Protein AF-A0A7S2X9K6-F1 (afdb_monomer_lite)

Foldseek 3Di:
DVVCVLQVHQPFPDDDDPPDDPVSVVPGSDDPVLDDVVKDKDWDWDDAVVHPWIKIWIDTNNHTGARPQADPQDSIHTPVSVVVSNVVSCVVDDPCVVPPDPPPDPPPPPPPDDDDDDDDDDDDDDPDPPPPVPDDPDDDDDPDPPPVVNVVRRPDD

Radius of gyration: 21.88 Å; chains: 1; bounding box: 38×61×51 Å

Secondary structure (DSSP, 8-state):
-HHHHHTTTT--SS---TT--HHHHTT-SS-GGGS-TT--EEEEEEE-TT--SEEEEEEETTEEEPPTTS-TT-SEEEHHHHHHHHHHHHHH--HHHHS--------------S---------------SSSSSS----S--TTSHHHHHHHHTS--

Organism: NCBI:txid641309

InterPro domains:
  IPR029033 Histidine phosphatase superfamily [G3DSA:3.40.50.1240] (1-98)
  IPR029033 Histidine phosphatase superfamily [SSF53254] (1-103)

pLDDT: mean 71.3, std 23.05, range [30.88, 96.38]

Sequence (157 aa):
MPFLSFLGMYKDPEPLRASDSLQRIRKRLWDSSMLPFASNLQITIAKCPGHDMHVVEAMHNEIVVPIPGCGSSTSLCSVRQWHDLLSSELSQHSFDDICTEHSNNDDRTFNATADGILERDDDAQHEQIVDEVIGNIVVGGFTLGLAFAMWSLCAAP

Structure (mmCIF, N/CA/C/O backbone):
data_AF-A0A7S2X9K6-F1
#
_entry.id   AF-A0A7S2X9K6-F1
#
loop_
_atom_site.group_PDB
_atom_site.id
_atom_site.type_symbol
_atom_site.label_atom_id
_atom_site.label_alt_id
_atom_site.label_comp_id
_atom_site.label_asym_id
_atom_site.label_entity_id
_atom_site.label_seq_id
_atom_site.pdbx_PDB_ins_code
_atom_site.Cartn_x
_atom_site.Cartn_y
_atom_site.Cartn_z
_atom_site.occupancy
_atom_site.B_iso_or_equiv
_atom_site.auth_seq_id
_atom_site.auth_comp_id
_atom_site.auth_asym_id
_atom_site.auth_atom_id
_atom_site.pdbx_PDB_model_num
ATOM 1 N N . MET A 1 1 ? 7.221 -9.178 2.347 1.00 75.94 1 MET A N 1
ATOM 2 C CA . MET A 1 1 ? 6.709 -8.576 1.091 1.00 75.94 1 MET A CA 1
ATOM 3 C C . MET A 1 1 ? 5.352 -9.099 0.593 1.00 75.94 1 MET A C 1
ATOM 5 O O . MET A 1 1 ? 4.738 -8.363 -0.174 1.00 75.94 1 MET A O 1
ATOM 9 N N . PRO A 1 2 ? 4.849 -10.296 0.971 1.00 83.94 2 PRO A N 1
ATOM 10 C CA . PRO A 1 2 ? 3.554 -10.773 0.465 1.00 83.94 2 PRO A CA 1
ATOM 11 C C . PRO A 1 2 ? 2.390 -9.821 0.752 1.00 83.94 2 PRO A C 1
ATOM 13 O O . PRO A 1 2 ? 1.604 -9.534 -0.137 1.00 83.94 2 PRO A O 1
ATOM 16 N N . PHE A 1 3 ? 2.342 -9.250 1.957 1.00 85.69 3 PHE A N 1
ATOM 17 C CA . PHE A 1 3 ? 1.205 -8.436 2.384 1.00 85.69 3 PHE A CA 1
ATOM 18 C C . PHE A 1 3 ? 1.079 -7.095 1.634 1.00 85.69 3 PHE A C 1
ATOM 20 O O . PHE A 1 3 ? -0.000 -6.767 1.161 1.00 85.69 3 PHE A O 1
ATOM 27 N N . LEU A 1 4 ? 2.180 -6.363 1.412 1.00 90.12 4 LEU A N 1
ATOM 28 C CA . LEU A 1 4 ? 2.163 -5.147 0.574 1.00 90.12 4 LEU A CA 1
ATOM 29 C C . LEU A 1 4 ? 1.731 -5.446 -0.868 1.00 90.12 4 LEU A C 1
ATOM 31 O O . LEU A 1 4 ? 0.991 -4.668 -1.462 1.00 90.12 4 LEU A O 1
ATOM 35 N N . SER A 1 5 ? 2.185 -6.582 -1.408 1.00 89.44 5 SER A N 1
ATOM 36 C CA . SER A 1 5 ? 1.834 -7.019 -2.765 1.00 89.44 5 SER A CA 1
ATOM 37 C C . SER A 1 5 ? 0.351 -7.373 -2.863 1.00 89.44 5 SER A C 1
ATOM 39 O O . SER A 1 5 ? -0.312 -6.968 -3.811 1.00 89.44 5 SER A O 1
ATOM 41 N N . PHE A 1 6 ? -0.163 -8.093 -1.862 1.00 87.88 6 PHE A N 1
ATOM 42 C CA . PHE A 1 6 ? -1.567 -8.474 -1.743 1.00 87.88 6 PHE A CA 1
ATOM 43 C C . PHE A 1 6 ? -2.485 -7.248 -1.655 1.00 87.88 6 PHE A C 1
ATOM 45 O O . PHE A 1 6 ? -3.481 -7.175 -2.359 1.00 87.88 6 PHE A O 1
ATOM 52 N N . LEU A 1 7 ? -2.097 -6.231 -0.880 1.00 87.56 7 LEU A N 1
ATOM 53 C CA . LEU A 1 7 ? -2.826 -4.960 -0.797 1.00 87.56 7 LEU A CA 1
ATOM 54 C C . LEU A 1 7 ? -2.679 -4.075 -2.050 1.00 87.56 7 LEU A C 1
ATOM 56 O O . LEU A 1 7 ? -3.205 -2.964 -2.087 1.00 87.56 7 LEU A O 1
ATOM 60 N N . GLY A 1 8 ? -1.914 -4.513 -3.055 1.00 89.06 8 GLY A N 1
ATOM 61 C CA . GLY A 1 8 ? -1.644 -3.742 -4.268 1.00 89.06 8 GLY A CA 1
ATOM 62 C C . GLY A 1 8 ? -0.826 -2.466 -4.034 1.00 89.06 8 GLY A C 1
ATOM 63 O O . GLY A 1 8 ? -0.770 -1.603 -4.915 1.00 89.06 8 GLY A O 1
ATOM 64 N N . MET A 1 9 ? -0.197 -2.316 -2.865 1.00 89.88 9 MET A N 1
ATOM 65 C CA . MET A 1 9 ? 0.618 -1.147 -2.541 1.00 89.88 9 MET A CA 1
ATOM 66 C C . MET A 1 9 ? 1.870 -1.116 -3.420 1.00 89.88 9 MET A C 1
ATOM 68 O O . MET A 1 9 ? 2.473 -2.151 -3.702 1.00 89.88 9 MET A O 1
ATOM 72 N N . TYR A 1 10 ? 2.273 0.085 -3.847 1.00 91.75 10 TYR A N 1
ATOM 73 C CA . TYR A 1 10 ? 3.445 0.302 -4.710 1.00 91.75 10 TYR A CA 1
ATOM 74 C C . TYR A 1 10 ? 3.399 -0.455 -6.048 1.00 91.75 10 TYR A C 1
ATOM 76 O O . TYR A 1 10 ? 4.437 -0.693 -6.663 1.00 91.75 10 TYR A O 1
ATOM 84 N N . LYS A 1 11 ? 2.207 -0.839 -6.526 1.00 91.44 11 LYS A N 1
ATOM 85 C CA . LYS A 1 11 ? 2.057 -1.531 -7.808 1.00 91.44 11 LYS A CA 1
ATOM 86 C C . LYS A 1 11 ? 2.549 -0.647 -8.952 1.00 91.44 11 LYS A C 1
ATOM 88 O O . LYS A 1 11 ? 1.990 0.416 -9.220 1.00 91.44 11 LYS A O 1
ATOM 93 N N . ASP A 1 12 ? 3.582 -1.114 -9.646 1.00 92.81 12 ASP A N 1
ATOM 94 C CA . ASP A 1 12 ? 4.052 -0.463 -10.864 1.00 92.81 12 ASP A CA 1
ATOM 95 C C . ASP A 1 12 ? 2.956 -0.501 -11.947 1.00 92.81 12 ASP A C 1
ATOM 97 O O . ASP A 1 12 ? 2.244 -1.504 -12.070 1.00 92.81 12 ASP A O 1
ATOM 101 N N . PRO A 1 13 ? 2.838 0.544 -12.787 1.00 90.69 13 PRO A N 1
ATOM 102 C CA . PRO A 1 13 ? 1.864 0.563 -13.881 1.00 90.69 13 PRO A CA 1
ATOM 103 C C . PRO A 1 13 ? 2.135 -0.525 -14.928 1.00 90.69 13 PRO A C 1
ATOM 105 O O . PRO A 1 13 ? 1.231 -0.961 -15.635 1.00 90.69 13 PRO A O 1
ATOM 108 N N . GLU A 1 14 ? 3.383 -0.976 -15.027 1.00 91.62 14 GLU A N 1
ATOM 109 C CA . GLU A 1 14 ? 3.820 -1.986 -15.977 1.00 91.62 14 GLU A CA 1
ATOM 110 C C . GLU A 1 14 ? 4.797 -2.959 -15.295 1.00 91.62 14 GLU A C 1
ATOM 112 O O . GLU A 1 14 ? 5.671 -2.507 -14.550 1.00 91.62 14 GLU A O 1
ATOM 117 N N . PRO A 1 15 ? 4.746 -4.271 -15.594 1.00 92.31 15 PRO A N 1
ATOM 118 C CA . PRO A 1 15 ? 5.671 -5.246 -15.019 1.00 92.31 15 PRO A CA 1
ATOM 119 C C . PRO A 1 15 ? 7.140 -4.937 -15.333 1.00 92.31 15 PRO A C 1
ATOM 121 O O . PRO A 1 15 ? 7.475 -4.548 -16.461 1.00 92.31 15 PRO A O 1
ATOM 124 N N . LEU A 1 16 ? 8.027 -5.161 -14.360 1.00 91.38 16 LEU A N 1
ATOM 125 C CA . LEU A 1 16 ? 9.473 -5.102 -14.575 1.00 91.38 16 LEU A CA 1
ATOM 126 C C . LEU A 1 16 ? 9.902 -6.211 -15.542 1.00 91.38 16 LEU A C 1
ATOM 128 O O . LEU A 1 16 ? 9.570 -7.381 -15.350 1.00 91.38 16 LEU A O 1
ATOM 132 N N . ARG A 1 17 ? 10.683 -5.851 -16.558 1.00 94.25 17 ARG A N 1
ATOM 133 C CA . ARG A 1 17 ? 11.285 -6.779 -17.517 1.00 94.25 17 ARG A CA 1
ATOM 134 C C . ARG A 1 17 ? 12.804 -6.694 -17.441 1.00 94.25 17 ARG A C 1
ATOM 136 O O . ARG A 1 17 ? 13.375 -5.631 -17.224 1.00 94.25 17 ARG A O 1
ATOM 143 N N . ALA A 1 18 ? 13.474 -7.812 -17.714 1.00 94.12 18 ALA A N 1
ATOM 144 C CA . ALA A 1 18 ? 14.938 -7.859 -17.776 1.00 94.12 18 ALA A CA 1
ATOM 145 C C . ALA A 1 18 ? 15.529 -6.936 -18.863 1.00 94.12 18 ALA A C 1
ATOM 147 O O . ALA A 1 18 ? 16.683 -6.533 -18.771 1.00 94.12 18 ALA A O 1
ATOM 148 N N . SER A 1 19 ? 14.738 -6.594 -19.884 1.00 96.38 19 SER A N 1
ATOM 149 C CA . SER A 1 19 ? 15.123 -5.721 -20.998 1.00 96.38 19 SER A CA 1
ATOM 150 C C . SER A 1 19 ? 14.904 -4.226 -20.734 1.00 96.38 19 SER A C 1
ATOM 152 O O . SER A 1 19 ? 15.030 -3.426 -21.660 1.00 96.38 19 SER A O 1
ATOM 154 N N . ASP A 1 20 ? 14.497 -3.835 -19.526 1.00 94.94 20 ASP A N 1
ATOM 155 C CA . ASP A 1 20 ? 14.127 -2.451 -19.242 1.00 94.94 20 ASP A CA 1
ATOM 156 C C . ASP A 1 20 ? 15.312 -1.497 -19.210 1.00 94.94 20 ASP A C 1
ATOM 158 O O . ASP A 1 20 ? 16.397 -1.811 -18.724 1.00 94.94 20 ASP A O 1
ATOM 162 N N . SER A 1 21 ? 15.078 -0.275 -19.690 1.00 95.31 21 SER A N 1
ATOM 163 C CA . SER A 1 21 ? 16.069 0.790 -19.596 1.00 95.31 21 SER A CA 1
ATOM 164 C C . SER A 1 21 ? 16.269 1.231 -18.144 1.00 95.31 21 SER A C 1
ATOM 166 O O . SER A 1 21 ? 15.340 1.230 -17.331 1.00 95.31 21 SER A O 1
ATOM 168 N N . LEU A 1 22 ? 17.475 1.706 -17.821 1.00 93.50 22 LEU A N 1
ATOM 169 C CA . LEU A 1 22 ? 17.782 2.245 -16.491 1.00 93.50 22 LEU A CA 1
ATOM 170 C C . LEU A 1 22 ? 16.852 3.403 -16.103 1.00 93.50 22 LEU A C 1
ATOM 172 O O . LEU A 1 22 ? 16.506 3.561 -14.935 1.00 93.50 22 LEU A O 1
ATOM 176 N N . GLN A 1 23 ? 16.423 4.208 -17.077 1.00 92.75 23 GLN A N 1
ATOM 177 C CA . GLN A 1 23 ? 15.477 5.299 -16.857 1.00 92.75 23 GLN A CA 1
ATOM 178 C C . GLN A 1 23 ? 14.099 4.783 -16.432 1.00 92.75 23 GLN A C 1
ATOM 180 O O . GLN A 1 23 ? 13.464 5.419 -15.596 1.00 92.75 23 GLN A O 1
ATOM 185 N N . ARG A 1 24 ? 13.642 3.649 -16.985 1.00 91.38 24 ARG A N 1
ATOM 186 C CA . ARG A 1 24 ? 12.389 2.999 -16.575 1.00 91.38 24 ARG A CA 1
ATOM 187 C C . ARG A 1 24 ? 12.526 2.417 -15.171 1.00 91.38 24 ARG A C 1
ATOM 189 O O . ARG A 1 24 ? 11.694 2.700 -14.319 1.00 91.38 24 ARG A O 1
ATOM 196 N N . ILE A 1 25 ? 13.616 1.695 -14.910 1.00 91.62 25 ILE A N 1
ATOM 197 C CA . ILE A 1 25 ? 13.882 1.057 -13.611 1.00 91.62 25 ILE A CA 1
ATOM 198 C C . ILE A 1 25 ? 13.883 2.082 -12.467 1.00 91.62 25 ILE A C 1
ATOM 200 O O . ILE A 1 25 ? 13.323 1.816 -11.411 1.00 91.62 25 ILE A O 1
ATOM 204 N N . ARG A 1 26 ? 14.448 3.277 -12.682 1.00 90.75 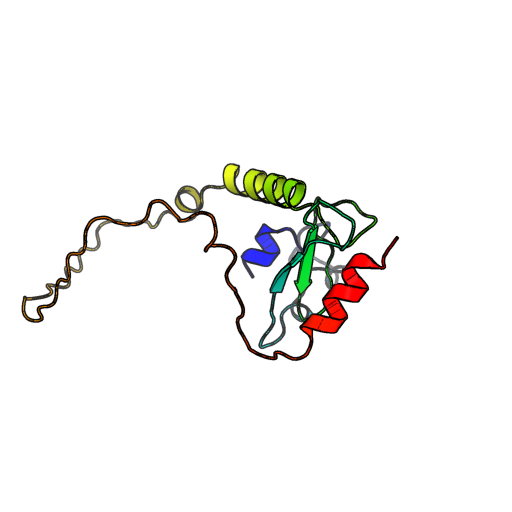26 ARG A N 1
ATOM 205 C CA . ARG A 1 26 ? 14.498 4.350 -11.670 1.00 90.75 26 ARG A CA 1
ATOM 206 C C . ARG A 1 26 ? 13.159 5.025 -11.366 1.00 90.75 26 ARG A C 1
ATOM 208 O O . ARG A 1 26 ? 13.089 5.782 -10.409 1.00 90.75 26 ARG A O 1
ATOM 215 N N . LYS A 1 27 ? 12.131 4.826 -12.193 1.00 90.81 27 LYS A N 1
ATOM 216 C CA . LYS A 1 27 ? 10.799 5.432 -12.012 1.00 90.81 27 LYS A CA 1
ATOM 217 C C . LYS A 1 27 ? 9.796 4.480 -11.360 1.00 90.81 27 LYS A C 1
ATOM 219 O O . LYS A 1 27 ? 8.606 4.783 -11.334 1.00 90.81 27 LYS A O 1
ATOM 224 N N . ARG A 1 28 ? 10.258 3.318 -10.906 1.00 92.69 28 ARG A N 1
ATOM 225 C CA . ARG A 1 28 ? 9.411 2.310 -10.278 1.00 92.69 28 ARG A CA 1
ATOM 226 C C . ARG A 1 28 ? 8.982 2.757 -8.892 1.00 92.69 28 ARG A C 1
ATOM 228 O O . ARG A 1 28 ? 9.725 3.444 -8.201 1.00 92.69 28 ARG A O 1
ATOM 235 N N . LEU A 1 29 ? 7.781 2.343 -8.519 1.00 92.25 29 LEU A N 1
ATOM 236 C CA . LEU A 1 29 ? 7.253 2.491 -7.170 1.00 92.25 29 LEU A CA 1
ATOM 237 C C . LEU A 1 29 ? 7.707 1.318 -6.301 1.00 92.25 29 LEU A C 1
ATOM 239 O O . LEU A 1 29 ? 8.017 1.507 -5.130 1.00 92.25 29 LEU A O 1
ATOM 243 N N . TRP A 1 30 ? 7.776 0.119 -6.888 1.00 92.00 30 TRP A N 1
ATOM 244 C CA . TRP A 1 30 ? 8.266 -1.076 -6.210 1.00 92.00 30 TRP A CA 1
ATOM 245 C C . TRP A 1 30 ? 9.787 -1.200 -6.352 1.00 92.00 30 TRP A C 1
ATOM 247 O O . TRP A 1 30 ? 10.294 -1.694 -7.369 1.00 92.00 30 TRP A O 1
ATOM 257 N N . ASP A 1 31 ? 10.529 -0.795 -5.322 1.00 90.19 31 ASP A N 1
ATOM 258 C CA . ASP A 1 31 ? 11.987 -0.928 -5.265 1.00 90.19 31 ASP A CA 1
ATOM 259 C C . ASP A 1 31 ? 12.494 -1.427 -3.899 1.00 90.19 31 ASP A C 1
ATOM 261 O O . ASP A 1 31 ? 11.732 -1.650 -2.963 1.00 90.19 31 ASP A O 1
ATOM 265 N N . SER A 1 32 ? 13.803 -1.665 -3.783 1.00 87.94 32 SER A N 1
ATOM 266 C CA . SER A 1 32 ? 14.400 -2.161 -2.537 1.00 87.94 32 SER A CA 1
ATOM 267 C C . SER A 1 32 ? 14.465 -1.117 -1.420 1.00 87.94 32 SER A C 1
ATOM 269 O O . SER A 1 32 ? 14.646 -1.486 -0.265 1.00 87.94 32 SER A O 1
ATOM 271 N N . SER A 1 33 ? 14.366 0.175 -1.741 1.00 89.06 33 SER A N 1
ATOM 272 C CA . SER A 1 33 ? 14.456 1.254 -0.754 1.00 89.06 33 SER A CA 1
ATOM 273 C C . SER A 1 33 ? 13.215 1.333 0.128 1.00 89.06 33 SER A C 1
ATOM 275 O O . SER A 1 33 ? 13.315 1.744 1.280 1.00 89.06 33 SER A O 1
ATOM 277 N N . MET A 1 34 ? 12.066 0.874 -0.375 1.00 89.62 34 MET A N 1
ATOM 278 C CA . MET A 1 34 ? 10.818 0.885 0.382 1.00 89.62 34 MET A CA 1
ATOM 279 C C . MET A 1 34 ? 1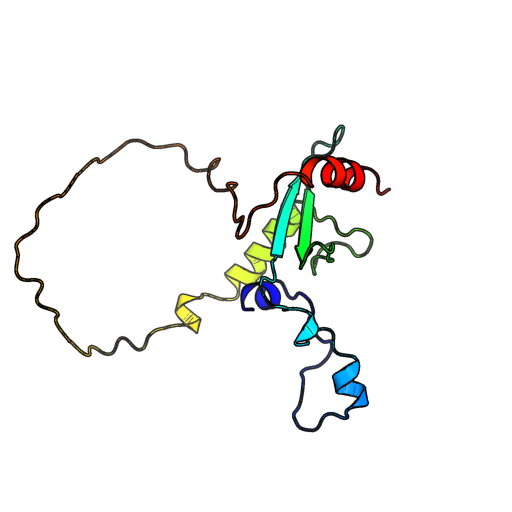0.812 -0.131 1.537 1.00 89.62 34 MET A C 1
ATOM 281 O O . MET A 1 34 ? 9.993 -0.017 2.439 1.00 89.62 34 MET A O 1
ATOM 285 N N . LEU A 1 35 ? 11.715 -1.118 1.539 1.00 91.31 35 LEU A N 1
ATOM 286 C CA . LEU A 1 35 ? 11.775 -2.175 2.555 1.00 91.31 35 LEU A CA 1
ATOM 287 C C . LEU A 1 35 ? 13.149 -2.211 3.236 1.00 91.31 35 LEU A C 1
ATOM 289 O O . LEU A 1 35 ? 13.910 -3.166 3.053 1.00 91.31 35 LEU A O 1
ATOM 293 N N . PRO A 1 36 ? 13.486 -1.166 4.015 1.00 92.12 36 PRO A N 1
ATOM 294 C CA . PRO A 1 36 ? 14.704 -1.146 4.810 1.00 92.12 36 PRO A CA 1
ATOM 295 C C . PRO A 1 36 ? 14.674 -2.214 5.915 1.00 92.12 36 PRO A C 1
ATOM 297 O O . PRO A 1 36 ? 13.657 -2.860 6.189 1.00 92.12 36 PRO A O 1
ATOM 300 N N . PHE A 1 37 ? 15.807 -2.394 6.594 1.00 92.81 37 PHE A N 1
ATOM 301 C CA . PHE A 1 37 ? 15.838 -3.204 7.810 1.00 92.81 37 PHE A CA 1
ATOM 302 C C . PHE A 1 37 ? 14.850 -2.662 8.843 1.00 92.81 37 PHE A C 1
ATOM 304 O O . PHE A 1 37 ? 14.750 -1.452 9.024 1.00 92.81 37 PHE A O 1
ATOM 311 N N . ALA A 1 38 ? 14.147 -3.578 9.515 1.00 92.19 38 ALA A N 1
ATOM 312 C CA . ALA A 1 38 ? 13.066 -3.256 10.448 1.00 92.19 38 ALA A CA 1
ATOM 313 C C . ALA A 1 38 ? 11.912 -2.449 9.820 1.00 92.19 38 ALA A C 1
ATOM 315 O O . ALA A 1 38 ? 11.207 -1.726 10.520 1.00 92.19 38 ALA A O 1
ATOM 316 N N . SER A 1 39 ? 11.700 -2.600 8.508 1.00 92.19 39 SER A N 1
ATOM 317 C CA . SER A 1 39 ? 10.516 -2.056 7.858 1.00 92.19 39 SER A CA 1
ATOM 318 C C . SER A 1 39 ? 9.236 -2.598 8.491 1.00 92.19 39 SER A C 1
ATOM 320 O O . SER A 1 39 ? 9.141 -3.786 8.815 1.00 92.19 39 SER A O 1
ATOM 322 N N . ASN A 1 40 ? 8.254 -1.718 8.647 1.00 93.25 40 ASN A N 1
ATOM 323 C CA . ASN A 1 40 ? 6.972 -2.028 9.254 1.00 93.25 40 ASN A CA 1
ATOM 324 C C . ASN A 1 40 ? 5.817 -1.507 8.399 1.00 93.25 40 ASN A C 1
ATOM 326 O O . ASN A 1 40 ? 5.938 -0.521 7.672 1.00 93.25 40 ASN A O 1
ATOM 330 N N . LEU A 1 41 ? 4.685 -2.194 8.507 1.00 92.94 41 LEU A N 1
ATOM 331 C CA . LEU A 1 41 ? 3.401 -1.728 8.015 1.00 92.94 41 LEU A CA 1
ATOM 332 C C . LEU A 1 41 ? 2.440 -1.713 9.200 1.00 92.94 41 LEU A C 1
ATOM 334 O O . LEU A 1 41 ? 2.230 -2.741 9.842 1.00 92.94 41 LEU A O 1
ATOM 338 N N . GLN A 1 42 ? 1.845 -0.558 9.448 1.00 94.19 42 GLN A N 1
ATOM 339 C CA . GLN A 1 42 ? 0.832 -0.341 10.462 1.00 94.19 42 GLN A CA 1
ATOM 340 C C . GLN A 1 42 ? -0.507 -0.061 9.781 1.00 94.19 42 GLN A C 1
ATOM 342 O O . GLN A 1 42 ? -0.590 0.764 8.873 1.00 94.19 42 GLN A O 1
ATOM 347 N N . ILE A 1 43 ? -1.559 -0.733 10.245 1.00 92.81 43 ILE A N 1
ATOM 348 C CA . ILE A 1 43 ? -2.945 -0.455 9.864 1.00 92.81 43 ILE A CA 1
ATOM 349 C C . ILE A 1 43 ? -3.675 0.005 11.123 1.00 92.81 43 ILE A C 1
ATOM 351 O O . ILE A 1 43 ? -3.748 -0.735 12.104 1.00 92.81 43 ILE A O 1
ATOM 355 N N . THR A 1 44 ? -4.200 1.224 11.101 1.00 92.38 44 THR A N 1
ATOM 356 C CA . THR A 1 44 ? -4.878 1.842 12.243 1.00 92.38 44 THR A CA 1
ATOM 357 C C . THR A 1 44 ? -6.359 1.974 11.937 1.00 92.38 44 THR A C 1
ATOM 359 O O . THR A 1 44 ? -6.726 2.562 10.923 1.00 92.38 44 THR A O 1
ATOM 362 N N . ILE A 1 45 ? -7.211 1.467 12.828 1.00 92.75 45 ILE A N 1
ATOM 363 C CA . ILE A 1 45 ? -8.652 1.726 12.805 1.00 92.75 45 ILE A CA 1
ATOM 364 C C . ILE A 1 45 ? -8.941 2.809 13.841 1.00 92.75 45 ILE A C 1
ATOM 366 O O . ILE A 1 45 ? -8.607 2.652 15.014 1.00 92.75 45 ILE A O 1
ATOM 370 N N . ALA A 1 46 ? -9.556 3.906 13.417 1.00 88.38 46 ALA A N 1
ATOM 371 C CA . ALA A 1 46 ? -9.864 5.041 14.277 1.00 88.38 46 ALA A CA 1
ATOM 372 C C . ALA A 1 46 ? -11.324 5.477 14.123 1.00 88.38 46 ALA A C 1
ATOM 374 O O . ALA A 1 46 ? -11.946 5.282 13.080 1.00 88.38 46 ALA A O 1
ATOM 375 N N . LYS A 1 47 ? -11.869 6.108 15.165 1.00 88.06 47 LYS A N 1
ATOM 376 C CA . LYS A 1 47 ? -13.159 6.805 15.129 1.00 88.06 47 LYS A CA 1
ATOM 377 C C . LYS A 1 47 ? -12.913 8.284 15.406 1.00 88.06 47 LYS A C 1
ATOM 379 O O . LYS A 1 47 ? -12.335 8.621 16.439 1.00 88.06 47 LYS A O 1
ATOM 384 N N . CYS A 1 48 ? -13.353 9.160 14.507 1.00 77.88 48 CYS A N 1
ATOM 385 C CA . CYS A 1 48 ? -13.202 10.598 14.710 1.00 77.88 48 CYS A CA 1
ATOM 386 C C . CYS A 1 48 ? -14.271 11.149 15.669 1.00 77.88 48 CYS A C 1
ATOM 388 O O . CYS A 1 48 ? -15.439 10.764 15.569 1.00 77.88 48 CYS A O 1
ATOM 390 N N . PRO A 1 49 ? -13.919 12.069 16.587 1.00 77.31 49 PRO A N 1
ATOM 391 C CA . PRO A 1 49 ? -14.903 12.745 17.428 1.00 77.31 49 PRO A CA 1
ATOM 392 C C . PRO A 1 49 ? -15.960 13.452 16.568 1.00 77.31 49 PRO A C 1
ATOM 394 O O . PRO A 1 49 ? -15.619 14.234 15.687 1.00 77.31 49 PRO A O 1
ATOM 397 N N . GLY A 1 50 ? -17.244 13.172 16.809 1.00 71.31 50 GLY A N 1
ATOM 398 C CA . GLY A 1 50 ? -18.350 13.738 16.022 1.00 71.31 50 GLY A CA 1
ATOM 399 C C . GLY A 1 50 ? -18.666 13.005 14.711 1.00 71.31 50 GLY A C 1
ATOM 400 O O . GLY A 1 50 ? -19.609 13.392 14.028 1.00 71.31 50 GLY A O 1
ATOM 401 N N . HIS A 1 51 ? -17.941 11.932 14.384 1.00 71.31 51 HIS A N 1
ATOM 402 C CA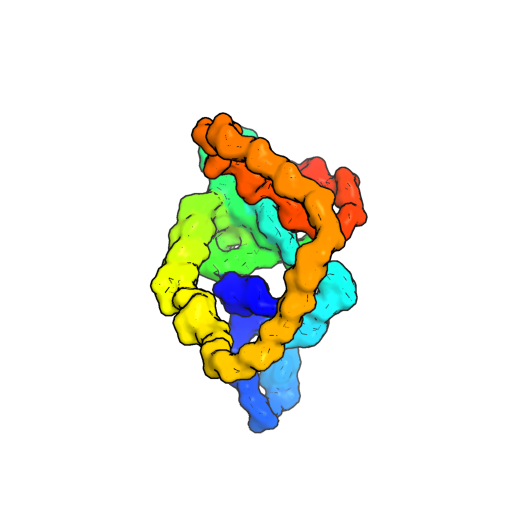 . HIS A 1 51 ? -18.265 11.023 13.286 1.00 71.31 51 HIS A CA 1
ATOM 403 C C . HIS A 1 51 ? -18.588 9.628 13.824 1.00 71.31 51 HIS A C 1
ATOM 405 O O . HIS A 1 51 ? -17.818 9.039 14.579 1.00 71.31 51 HIS A O 1
ATOM 411 N N . ASP A 1 52 ? -19.710 9.056 13.388 1.00 72.44 52 ASP A N 1
ATOM 412 C CA . ASP A 1 52 ? -20.096 7.692 13.775 1.00 72.44 52 ASP A CA 1
ATOM 413 C C . ASP A 1 52 ? -19.412 6.592 12.960 1.00 72.44 52 ASP A C 1
ATOM 415 O O . ASP A 1 52 ? -19.543 5.409 13.271 1.00 72.44 52 ASP A O 1
ATOM 419 N N . MET A 1 53 ? -18.640 6.971 11.944 1.00 81.19 53 MET A N 1
ATOM 420 C CA . MET A 1 53 ? -17.956 6.035 11.063 1.00 81.19 53 MET A CA 1
ATOM 421 C C . MET A 1 53 ? -16.519 5.795 11.521 1.00 81.19 53 MET A C 1
ATOM 423 O O . MET A 1 53 ? -15.783 6.735 11.821 1.00 81.19 53 MET A O 1
ATOM 427 N N . HIS A 1 54 ? -16.125 4.524 11.526 1.00 89.00 54 HIS A N 1
ATOM 428 C CA . HIS A 1 54 ? -14.733 4.133 11.688 1.00 89.00 54 HIS A CA 1
ATOM 429 C C . HIS A 1 54 ? -13.997 4.272 10.353 1.00 89.00 54 HIS A C 1
ATOM 431 O O . HIS A 1 54 ? -14.529 3.926 9.289 1.00 89.00 54 HIS A O 1
ATOM 437 N N . VAL A 1 55 ? -12.760 4.744 10.430 1.00 90.62 55 VAL A N 1
ATOM 438 C CA . VAL A 1 55 ? -11.838 4.895 9.306 1.00 90.62 55 VAL A CA 1
ATOM 439 C C . VAL A 1 55 ? -10.598 4.037 9.518 1.00 90.62 55 VAL A C 1
ATOM 441 O O . VAL A 1 55 ? -10.256 3.689 10.645 1.00 90.62 55 VAL A O 1
ATOM 444 N N . VAL A 1 56 ? -9.943 3.697 8.419 1.00 92.56 56 VAL A N 1
ATOM 445 C CA . VAL A 1 56 ? -8.720 2.910 8.331 1.00 92.56 56 VAL A CA 1
ATOM 446 C C . VAL A 1 56 ? -7.645 3.784 7.704 1.00 92.56 56 VAL A C 1
ATOM 448 O O . VAL A 1 56 ? -7.879 4.386 6.656 1.00 92.56 56 VAL A O 1
ATOM 451 N N . GLU A 1 57 ? -6.473 3.826 8.321 1.00 92.00 57 GLU A N 1
ATOM 452 C CA . GLU A 1 57 ? -5.263 4.433 7.769 1.00 92.00 57 GLU A CA 1
ATOM 453 C C . GLU A 1 57 ? -4.158 3.380 7.686 1.00 92.00 57 GLU A C 1
ATOM 455 O O . GLU A 1 57 ? -4.011 2.549 8.585 1.00 92.00 57 GLU A O 1
ATOM 460 N N . ALA A 1 58 ? -3.372 3.429 6.612 1.00 92.38 58 ALA A N 1
ATOM 461 C CA . ALA A 1 58 ? -2.176 2.617 6.458 1.00 92.38 58 ALA A CA 1
ATOM 462 C C . ALA A 1 58 ? -0.923 3.492 6.553 1.00 92.38 58 ALA A C 1
ATOM 464 O O . ALA A 1 58 ? -0.825 4.533 5.902 1.00 92.38 58 ALA A O 1
ATOM 465 N N . MET A 1 59 ? 0.062 3.034 7.321 1.00 93.94 59 MET A N 1
ATOM 466 C CA . MET A 1 59 ? 1.381 3.650 7.419 1.00 93.94 59 MET A CA 1
ATOM 467 C C . MET A 1 59 ? 2.451 2.608 7.107 1.00 93.94 59 MET A C 1
ATOM 469 O O . MET A 1 59 ? 2.469 1.539 7.708 1.00 93.94 59 MET A O 1
ATOM 473 N N . HIS A 1 60 ? 3.349 2.909 6.175 1.00 94.00 60 HIS A N 1
ATOM 474 C CA . HIS A 1 60 ? 4.491 2.064 5.843 1.00 94.00 60 HIS A CA 1
ATOM 475 C C . HIS A 1 60 ? 5.772 2.811 6.192 1.00 94.00 60 HIS A C 1
ATOM 477 O O . HIS A 1 60 ? 6.025 3.873 5.627 1.00 94.00 60 HIS A O 1
ATOM 483 N N . ASN A 1 61 ? 6.562 2.265 7.119 1.00 94.12 61 ASN A N 1
ATOM 484 C CA . ASN A 1 61 ? 7.727 2.943 7.696 1.00 94.12 61 ASN A CA 1
ATOM 485 C C . ASN A 1 61 ? 7.364 4.356 8.169 1.00 94.12 61 ASN A C 1
ATOM 487 O O . ASN A 1 61 ? 7.926 5.350 7.707 1.00 94.12 61 ASN A O 1
ATOM 491 N N . GLU A 1 62 ? 6.341 4.431 9.029 1.00 94.50 62 GLU A N 1
ATOM 492 C CA . GLU A 1 62 ? 5.868 5.672 9.653 1.00 94.50 62 GLU A CA 1
ATOM 493 C C . GLU A 1 62 ? 5.356 6.745 8.668 1.00 94.50 62 GLU A C 1
ATOM 495 O O . GLU A 1 62 ? 4.995 7.850 9.074 1.00 94.50 62 GLU A O 1
ATOM 500 N N . ILE A 1 63 ? 5.275 6.424 7.376 1.00 91.75 63 ILE A N 1
ATOM 501 C CA . ILE A 1 63 ? 4.753 7.299 6.332 1.00 91.75 63 ILE A CA 1
ATOM 502 C C . ILE A 1 63 ? 3.344 6.842 5.993 1.00 91.75 63 ILE A C 1
ATOM 504 O O . ILE A 1 63 ? 3.128 5.684 5.640 1.00 91.75 63 ILE A O 1
ATOM 508 N N . VAL A 1 64 ? 2.389 7.764 6.070 1.00 92.31 64 VAL A N 1
ATOM 509 C CA . VAL A 1 64 ? 1.012 7.525 5.632 1.00 92.31 64 VAL A CA 1
ATOM 510 C C . VAL A 1 64 ? 1.007 7.204 4.139 1.00 92.31 64 VAL A C 1
ATOM 512 O O . VAL A 1 64 ? 1.520 7.977 3.326 1.00 92.31 64 VAL A O 1
ATOM 515 N N . VAL A 1 65 ? 0.419 6.066 3.775 1.00 90.75 65 VAL A N 1
ATOM 516 C CA . VAL A 1 65 ? 0.340 5.592 2.391 1.00 90.75 65 VAL A CA 1
ATOM 517 C C . VAL A 1 65 ? -1.111 5.472 1.939 1.00 90.75 65 VAL A C 1
ATOM 519 O O . VAL A 1 65 ? -1.968 5.049 2.715 1.00 90.75 65 VAL A O 1
ATOM 522 N N . PRO A 1 66 ? -1.417 5.823 0.679 1.00 89.88 66 PRO A N 1
ATOM 523 C CA . PRO A 1 66 ? -2.756 5.638 0.149 1.00 89.88 66 PRO A CA 1
ATOM 524 C C . PRO A 1 66 ? -3.068 4.1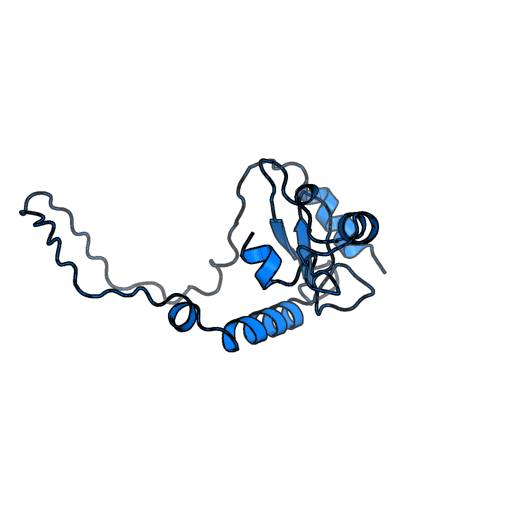46 0.030 1.00 89.88 66 PRO A C 1
ATOM 526 O O . PRO A 1 66 ? -2.263 3.369 -0.486 1.00 89.88 66 PRO A O 1
ATOM 529 N N . ILE A 1 67 ? -4.263 3.763 0.472 1.00 89.50 67 ILE A N 1
ATOM 530 C CA . ILE A 1 67 ? -4.786 2.414 0.284 1.00 89.50 67 ILE A CA 1
ATOM 531 C C . ILE A 1 67 ? -5.391 2.320 -1.127 1.00 89.50 67 ILE A C 1
ATOM 533 O O . ILE A 1 67 ? -6.360 3.031 -1.416 1.00 89.50 67 ILE A O 1
ATOM 537 N N . PRO A 1 68 ? -4.864 1.461 -2.020 1.00 89.69 68 PRO A N 1
ATOM 538 C CA . PRO A 1 68 ? -5.448 1.263 -3.342 1.00 89.69 68 PRO A CA 1
ATOM 539 C C . PRO A 1 68 ? -6.908 0.805 -3.245 1.00 89.69 68 PRO A C 1
ATOM 541 O O . PRO A 1 68 ? -7.239 -0.070 -2.454 1.00 89.69 68 PRO A O 1
ATOM 544 N N . GLY A 1 69 ? -7.789 1.404 -4.048 1.00 87.00 69 GLY A N 1
ATOM 545 C CA . GLY A 1 69 ? -9.231 1.128 -4.004 1.00 87.00 69 GLY A CA 1
ATOM 546 C C . GLY A 1 69 ? -10.016 2.009 -3.026 1.00 87.00 69 GLY A C 1
ATOM 547 O O . GLY A 1 69 ? -11.240 2.075 -3.125 1.00 87.00 69 GLY A O 1
ATOM 548 N N . CYS A 1 70 ? -9.337 2.752 -2.151 1.00 84.62 70 CYS A N 1
ATOM 549 C CA . CYS A 1 70 ? -9.941 3.831 -1.373 1.00 84.62 70 CYS A CA 1
ATOM 550 C C . CYS A 1 70 ? -9.834 5.159 -2.155 1.00 84.62 70 CYS A C 1
ATOM 552 O O . CYS A 1 70 ? -8.957 5.326 -3.005 1.00 84.62 70 CYS A O 1
ATOM 554 N N . GLY A 1 71 ? -10.786 6.077 -1.949 1.00 75.06 71 GLY A N 1
ATOM 555 C CA . GLY A 1 71 ? -10.925 7.300 -2.753 1.00 75.06 71 GLY A CA 1
ATOM 556 C C . GLY A 1 71 ? -9.651 8.156 -2.805 1.00 75.06 71 GLY A C 1
ATOM 557 O O . GLY A 1 71 ? -8.918 8.264 -1.831 1.00 75.06 71 GLY A O 1
ATOM 558 N N . SER A 1 72 ? -9.394 8.801 -3.945 1.00 59.97 72 SER A N 1
ATOM 559 C CA . SER A 1 72 ? -8.111 9.462 -4.243 1.00 59.97 72 SER A CA 1
ATOM 560 C C . SER A 1 72 ? -7.825 10.751 -3.462 1.00 59.97 72 SER A C 1
ATOM 562 O O . SER A 1 72 ? -6.744 11.314 -3.609 1.00 59.97 72 SER A O 1
ATOM 564 N N . SER A 1 73 ? -8.789 11.267 -2.697 1.00 62.25 73 SER A N 1
ATOM 565 C CA . SER A 1 73 ? -8.669 12.550 -1.994 1.00 62.25 73 SER A CA 1
ATOM 566 C C . SER A 1 73 ? -8.142 12.430 -0.564 1.00 62.25 73 SER A C 1
ATOM 568 O O . SER A 1 73 ? -7.696 13.435 -0.020 1.00 62.25 73 SER A O 1
ATOM 570 N N . THR A 1 74 ? -8.167 11.240 0.046 1.00 72.06 74 THR A N 1
ATOM 571 C CA . THR A 1 74 ? -7.765 11.034 1.447 1.00 72.06 74 THR A CA 1
ATOM 572 C C . THR A 1 74 ? -6.971 9.739 1.613 1.00 72.06 74 THR A C 1
ATOM 574 O O . THR A 1 74 ? -7.292 8.731 0.994 1.00 72.06 74 THR A O 1
ATOM 577 N N . SER A 1 75 ? -5.971 9.731 2.500 1.00 80.81 75 SER A N 1
ATOM 578 C CA . SER A 1 75 ? -5.285 8.502 2.946 1.00 80.81 75 SER A CA 1
ATOM 579 C C . SER A 1 75 ? -6.166 7.599 3.818 1.00 80.81 75 SER A C 1
ATOM 581 O O . SER A 1 75 ? -5.790 6.471 4.129 1.00 80.81 75 SER A O 1
ATOM 583 N N . LEU A 1 76 ? -7.337 8.103 4.207 1.00 88.06 76 LEU A N 1
ATOM 584 C CA . LEU A 1 76 ? -8.334 7.406 4.999 1.00 88.06 76 LEU A CA 1
ATOM 585 C C . LEU A 1 76 ? -9.256 6.577 4.114 1.00 88.06 76 LEU A C 1
ATOM 587 O O . LEU A 1 76 ? -9.741 7.045 3.082 1.00 88.06 76 LEU A O 1
ATOM 591 N N . CYS A 1 77 ? -9.572 5.379 4.585 1.00 89.38 77 CYS A N 1
ATOM 592 C CA . CYS A 1 77 ? -10.589 4.516 4.011 1.00 89.38 77 CYS A CA 1
ATOM 593 C C . CYS A 1 77 ? -11.704 4.271 5.024 1.00 89.38 77 CYS A C 1
ATOM 595 O O . CYS A 1 77 ? -11.430 4.131 6.210 1.00 89.38 77 CYS A O 1
ATOM 597 N N . SER A 1 78 ? -12.966 4.178 4.609 1.00 90.19 78 SER A N 1
ATOM 598 C CA . SER A 1 78 ? -13.988 3.691 5.547 1.00 90.19 78 SER A CA 1
ATOM 599 C C . SER A 1 78 ? -13.740 2.213 5.869 1.00 90.19 78 SER A C 1
ATOM 601 O O . SER A 1 78 ? -13.346 1.448 4.987 1.00 90.19 78 SER A O 1
ATOM 603 N N . VAL A 1 79 ? -14.012 1.777 7.105 1.00 91.19 79 VAL A N 1
ATOM 604 C CA . VAL A 1 79 ? -13.867 0.352 7.487 1.00 91.19 79 VAL A CA 1
ATOM 605 C C . VAL A 1 79 ? -14.679 -0.558 6.565 1.00 91.19 79 VAL A C 1
ATOM 607 O O . VAL A 1 79 ? -14.203 -1.619 6.173 1.00 91.19 79 VAL A O 1
ATOM 610 N N . ARG A 1 80 ? -15.871 -0.120 6.145 1.00 90.12 80 ARG A N 1
ATOM 611 C CA . ARG A 1 80 ? -16.698 -0.871 5.196 1.00 90.12 80 ARG A CA 1
ATOM 612 C C . ARG A 1 80 ? -15.999 -1.068 3.849 1.00 90.12 80 ARG A C 1
ATOM 614 O O . ARG A 1 80 ? -15.910 -2.194 3.384 1.00 90.12 80 ARG A O 1
ATOM 621 N N . GLN A 1 81 ? -15.476 0.001 3.249 1.00 89.94 81 GLN A N 1
ATOM 622 C CA . GLN A 1 81 ? -14.753 -0.104 1.977 1.00 89.94 81 GLN A CA 1
ATOM 623 C C . GLN A 1 81 ? -13.502 -0.971 2.109 1.00 89.94 81 GLN A C 1
ATOM 625 O O . GLN A 1 81 ? -13.247 -1.800 1.245 1.00 89.94 81 GLN A O 1
ATOM 630 N N . TRP A 1 82 ? -12.748 -0.815 3.198 1.00 90.88 82 TRP A N 1
ATOM 631 C CA . TRP A 1 82 ? -11.578 -1.645 3.476 1.00 90.88 82 TRP A CA 1
ATOM 632 C C . TRP A 1 82 ? -11.931 -3.136 3.557 1.00 90.88 82 TRP A C 1
ATOM 634 O O . TRP A 1 82 ? -11.268 -3.965 2.936 1.00 90.88 82 TRP A O 1
ATOM 644 N N . HIS A 1 83 ? -13.008 -3.472 4.270 1.00 92.06 83 HIS A N 1
ATOM 645 C CA . HIS A 1 83 ? -13.524 -4.835 4.353 1.00 92.06 83 HIS A CA 1
ATOM 646 C C . HIS A 1 83 ? -13.949 -5.374 2.979 1.00 92.06 83 HIS A C 1
ATOM 648 O O . HIS A 1 83 ? -13.591 -6.493 2.612 1.00 92.06 83 HIS A O 1
ATOM 654 N N . ASP A 1 84 ? -14.689 -4.583 2.203 1.00 91.69 84 ASP A N 1
ATOM 655 C CA . ASP A 1 84 ? -15.162 -4.981 0.874 1.00 91.69 84 ASP A CA 1
ATOM 656 C C . ASP A 1 84 ? -13.980 -5.226 -0.088 1.00 91.69 84 ASP A C 1
ATOM 658 O O . ASP A 1 84 ? -13.969 -6.221 -0.810 1.00 91.69 84 ASP A O 1
ATOM 662 N N . LEU A 1 85 ? -12.935 -4.390 -0.038 1.00 88.88 85 LEU A N 1
ATOM 663 C CA . LEU A 1 85 ? -11.704 -4.581 -0.815 1.00 88.88 85 LEU A CA 1
ATOM 664 C C . LEU A 1 85 ? -10.992 -5.883 -0.430 1.00 88.88 85 LEU A C 1
ATOM 666 O O . LEU A 1 85 ? -10.755 -6.728 -1.291 1.00 88.88 85 LEU A O 1
ATOM 670 N N . LEU A 1 86 ? -10.707 -6.081 0.859 1.00 89.44 86 LEU A N 1
ATOM 671 C CA . LEU A 1 86 ? -10.020 -7.283 1.339 1.00 89.44 86 LEU A CA 1
ATOM 672 C C . LEU A 1 86 ? -10.798 -8.562 1.028 1.00 89.44 86 LEU A C 1
ATOM 674 O O . LEU A 1 86 ? -10.221 -9.533 0.547 1.00 89.44 86 LEU A O 1
ATOM 678 N N . SER A 1 87 ? -12.107 -8.570 1.284 1.00 90.75 87 SER A N 1
ATOM 679 C CA . SER A 1 87 ? -12.952 -9.739 1.020 1.00 90.75 87 SER A CA 1
ATOM 680 C C . SER A 1 87 ? -13.038 -10.061 -0.473 1.00 90.75 87 SER A C 1
ATOM 682 O O . SER A 1 87 ? -13.040 -11.237 -0.848 1.00 90.75 87 SER A O 1
ATOM 684 N N . SER A 1 88 ? -13.032 -9.046 -1.343 1.00 88.94 88 SER A N 1
ATOM 685 C CA . SER A 1 88 ? -12.995 -9.255 -2.791 1.00 88.94 88 SER A CA 1
ATOM 686 C C . SER A 1 88 ? -11.690 -9.906 -3.261 1.00 88.94 88 SER A C 1
ATOM 688 O O . SER A 1 88 ? -11.730 -10.795 -4.107 1.00 88.94 88 SER A O 1
ATOM 690 N N . GLU A 1 89 ? -10.543 -9.535 -2.691 1.00 84.38 89 GLU A N 1
ATOM 691 C CA . GLU A 1 89 ? -9.244 -10.125 -3.042 1.00 84.38 89 GLU A CA 1
ATOM 692 C C . GLU A 1 89 ? -9.093 -11.543 -2.466 1.00 84.38 89 GLU A C 1
ATOM 694 O O . GLU A 1 89 ? -8.674 -12.462 -3.169 1.00 84.38 89 GLU A O 1
ATOM 699 N N . LEU A 1 90 ? -9.510 -11.758 -1.211 1.00 86.31 90 LEU A N 1
ATOM 700 C CA . LEU A 1 90 ? -9.461 -13.077 -0.565 1.00 86.31 90 LEU A CA 1
ATOM 701 C C . LEU A 1 90 ? -10.403 -14.097 -1.219 1.00 86.31 90 LEU A C 1
ATOM 703 O O . LEU A 1 90 ? -10.096 -15.283 -1.250 1.00 86.31 90 LEU A O 1
ATOM 707 N N . SER A 1 91 ? -11.546 -13.660 -1.752 1.00 85.94 91 SER A N 1
ATOM 708 C CA . SER A 1 91 ? -12.485 -14.565 -2.433 1.00 85.94 91 SER A CA 1
ATOM 709 C C . SER A 1 91 ? -12.028 -14.978 -3.834 1.00 85.94 91 SER A C 1
ATOM 711 O O . SER A 1 91 ? -12.455 -16.019 -4.328 1.00 85.94 91 SER A O 1
ATOM 713 N N . GLN A 1 92 ? -11.153 -14.196 -4.473 1.00 82.75 92 GLN A N 1
ATOM 714 C CA . GLN A 1 92 ? -10.597 -14.517 -5.792 1.00 82.75 92 GLN A CA 1
ATOM 715 C C . GLN A 1 92 ? -9.450 -15.533 -5.725 1.00 82.75 92 GLN A C 1
ATOM 717 O O . GLN A 1 92 ? -9.174 -16.215 -6.714 1.00 82.75 92 GLN A O 1
ATOM 722 N N . HIS A 1 93 ? -8.781 -15.639 -4.575 1.00 77.56 93 HIS A N 1
ATOM 723 C CA . HIS A 1 93 ? -7.555 -16.410 -4.420 1.00 77.56 93 HIS A CA 1
ATOM 724 C C . HIS A 1 93 ? -7.581 -17.236 -3.127 1.00 77.56 93 HIS A C 1
ATOM 726 O O . HIS A 1 93 ? -7.387 -16.706 -2.037 1.00 77.56 93 HIS A O 1
ATOM 732 N N . SER A 1 94 ? -7.768 -18.553 -3.252 1.00 81.94 94 SER A N 1
ATOM 733 C CA . SER A 1 94 ? -7.583 -19.494 -2.142 1.00 81.94 94 SER A CA 1
ATOM 734 C C . SER A 1 94 ? -6.092 -19.745 -1.929 1.00 81.94 94 SER A C 1
ATOM 736 O O . SER A 1 94 ? -5.380 -20.132 -2.860 1.00 81.94 94 SER A O 1
ATOM 738 N N . PHE A 1 95 ? -5.607 -19.519 -0.706 1.00 81.94 95 PHE A N 1
ATOM 739 C CA . PHE A 1 95 ? -4.223 -19.834 -0.355 1.00 81.94 95 PHE A CA 1
ATOM 740 C C . PHE A 1 95 ? -3.936 -21.323 -0.556 1.00 81.94 95 PHE A C 1
ATOM 742 O O . PHE A 1 95 ? -2.909 -21.657 -1.138 1.00 81.94 95 PHE A O 1
ATOM 749 N N . ASP A 1 96 ? -4.858 -22.195 -0.147 1.00 83.44 96 ASP A N 1
ATOM 750 C CA . ASP A 1 96 ? -4.696 -23.648 -0.243 1.00 83.44 96 ASP A CA 1
ATOM 751 C C . ASP A 1 96 ? -4.594 -24.111 -1.701 1.00 83.44 96 ASP A C 1
ATOM 753 O O . ASP A 1 96 ? -3.773 -24.968 -2.017 1.00 83.44 96 ASP A O 1
ATOM 757 N N . ASP A 1 97 ? -5.348 -23.484 -2.608 1.00 82.00 97 ASP A N 1
ATOM 758 C CA . ASP A 1 97 ? -5.322 -23.828 -4.035 1.00 82.00 97 ASP A CA 1
ATOM 759 C C . ASP A 1 97 ? -4.011 -23.392 -4.707 1.00 82.00 97 ASP A C 1
ATOM 761 O O . ASP A 1 97 ? -3.520 -24.044 -5.628 1.00 82.00 97 ASP A O 1
ATOM 765 N N . ILE A 1 98 ? -3.444 -22.262 -4.272 1.00 81.31 98 ILE A N 1
ATOM 766 C CA . ILE A 1 98 ? -2.200 -21.713 -4.829 1.00 81.31 98 ILE A CA 1
ATOM 767 C C . ILE A 1 98 ? -0.982 -22.421 -4.228 1.00 81.31 98 ILE A C 1
ATOM 769 O O . ILE A 1 98 ? 0.007 -22.665 -4.921 1.00 81.31 98 ILE A O 1
ATOM 773 N N . CYS A 1 99 ? -1.051 -22.732 -2.937 1.00 82.19 99 CYS A N 1
ATOM 774 C CA . CYS A 1 99 ? 0.061 -23.208 -2.129 1.00 82.19 99 CYS A CA 1
ATOM 775 C C . CYS A 1 99 ? -0.062 -24.685 -1.752 1.00 82.19 99 CYS A C 1
ATOM 777 O O . CYS A 1 99 ? 0.577 -25.085 -0.781 1.00 82.19 99 CYS A O 1
ATOM 779 N N . THR A 1 100 ? -0.833 -25.495 -2.491 1.00 77.25 100 THR A N 1
ATOM 780 C CA . THR A 1 100 ? -0.897 -26.946 -2.261 1.00 77.25 100 THR A CA 1
ATOM 781 C C . THR A 1 100 ? 0.512 -27.516 -2.137 1.00 77.25 100 THR A C 1
ATOM 783 O O . THR A 1 100 ? 1.260 -27.602 -3.116 1.00 77.25 100 THR A O 1
ATOM 786 N N . GLU A 1 101 ? 0.878 -27.919 -0.920 1.00 63.12 101 GLU A N 1
ATOM 787 C CA . GLU A 1 101 ? 1.994 -28.820 -0.724 1.00 63.12 101 GLU A CA 1
ATOM 788 C C . GLU A 1 101 ? 1.685 -30.057 -1.560 1.00 63.12 101 GLU A C 1
ATOM 790 O O . GLU A 1 101 ? 0.634 -30.684 -1.416 1.00 63.12 101 GLU A O 1
ATOM 795 N N . HIS A 1 102 ? 2.616 -30.443 -2.426 1.00 56.75 102 HIS A N 1
ATOM 796 C CA . HIS A 1 102 ? 2.698 -31.835 -2.825 1.00 56.75 102 HIS A CA 1
ATOM 797 C C . HIS A 1 102 ? 3.078 -32.639 -1.577 1.00 56.75 102 HIS A C 1
ATOM 799 O O . HIS A 1 102 ? 4.214 -33.084 -1.444 1.00 56.75 102 HIS A O 1
ATOM 805 N N . SER A 1 103 ? 2.128 -32.850 -0.667 1.00 56.06 103 SER A N 1
ATOM 806 C CA . SER A 1 103 ? 2.188 -33.879 0.362 1.00 56.06 103 SER A CA 1
ATOM 807 C C . SER A 1 103 ? 1.972 -35.241 -0.304 1.00 56.06 103 SER A C 1
ATOM 809 O O . SER A 1 103 ? 1.095 -36.030 0.034 1.00 56.06 103 SER A O 1
ATOM 811 N N . ASN A 1 104 ? 2.813 -35.543 -1.296 1.00 47.91 104 ASN A N 1
ATOM 812 C CA . ASN A 1 104 ? 3.113 -36.924 -1.595 1.00 47.91 104 ASN A CA 1
ATOM 813 C C . ASN A 1 104 ? 3.846 -37.441 -0.366 1.00 47.91 104 ASN A C 1
ATOM 815 O O . ASN A 1 104 ? 4.976 -37.040 -0.118 1.00 47.91 104 ASN A O 1
ATOM 819 N N . ASN A 1 105 ? 3.139 -38.260 0.405 1.00 52.53 105 ASN A N 1
ATOM 820 C CA . ASN A 1 105 ? 3.629 -39.200 1.404 1.00 52.53 105 ASN A CA 1
ATOM 821 C C . ASN A 1 105 ? 5.123 -39.559 1.260 1.00 52.53 105 ASN A C 1
ATOM 823 O O . ASN A 1 105 ? 5.451 -40.626 0.748 1.00 52.53 105 ASN A O 1
ATOM 827 N N . ASP A 1 106 ? 6.018 -38.723 1.778 1.00 53.19 106 ASP A N 1
ATOM 828 C CA . ASP A 1 106 ? 7.293 -39.180 2.310 1.00 53.19 106 ASP A CA 1
ATOM 829 C C . ASP A 1 106 ? 7.082 -39.301 3.814 1.00 53.19 106 ASP A C 1
ATOM 831 O O . ASP A 1 106 ? 7.363 -38.404 4.610 1.00 53.19 106 ASP A O 1
ATOM 835 N N . ASP A 1 107 ? 6.498 -40.445 4.159 1.00 52.59 107 ASP A N 1
ATOM 836 C CA . ASP A 1 107 ? 6.397 -41.010 5.493 1.00 52.59 107 ASP A CA 1
ATOM 837 C C . ASP A 1 107 ? 7.803 -41.106 6.110 1.00 52.59 107 ASP A C 1
ATOM 839 O O . ASP A 1 107 ? 8.473 -42.136 6.087 1.00 52.59 107 ASP A O 1
ATOM 843 N N . ARG A 1 108 ? 8.301 -39.992 6.649 1.00 48.44 108 ARG A N 1
ATOM 844 C CA . ARG A 1 108 ? 9.201 -40.037 7.795 1.00 48.44 108 ARG A CA 1
ATOM 845 C C . ARG A 1 108 ? 8.325 -39.922 9.023 1.00 48.44 108 ARG A C 1
ATOM 847 O O . ARG A 1 108 ? 8.237 -38.864 9.639 1.00 48.44 108 ARG A O 1
ATOM 854 N N . THR A 1 109 ? 7.683 -41.035 9.357 1.00 40.00 109 THR A N 1
ATOM 855 C CA . THR A 1 109 ? 7.119 -41.312 10.673 1.00 40.00 109 THR A CA 1
ATOM 856 C C . THR A 1 109 ? 8.206 -41.028 11.707 1.00 40.00 109 THR A C 1
ATOM 858 O O . THR A 1 109 ? 9.081 -41.850 11.986 1.00 40.00 109 THR A O 1
ATOM 861 N N . PHE A 1 110 ? 8.204 -39.820 12.268 1.00 44.19 110 PHE A N 1
ATOM 862 C CA . PHE A 1 110 ? 8.905 -39.573 13.512 1.00 44.19 110 PHE A CA 1
ATOM 863 C C . PHE A 1 110 ? 8.054 -40.246 14.583 1.00 44.19 110 PHE A C 1
ATOM 865 O O . PHE A 1 110 ? 7.078 -39.676 15.065 1.00 44.19 110 PHE A O 1
ATOM 872 N N . ASN A 1 111 ? 8.373 -41.509 14.877 1.00 36.91 111 ASN A N 1
ATOM 873 C CA . ASN A 1 111 ? 7.817 -42.229 16.012 1.00 36.91 111 ASN A CA 1
ATOM 874 C C . ASN A 1 111 ? 8.162 -41.442 17.279 1.00 36.91 111 ASN A C 1
ATOM 876 O O . ASN A 1 111 ? 9.223 -41.630 17.873 1.00 36.91 111 ASN A O 1
ATOM 880 N N . ALA A 1 112 ? 7.256 -40.558 17.691 1.00 42.00 112 ALA A N 1
ATOM 881 C CA . ALA A 1 112 ? 7.197 -40.073 19.052 1.00 42.00 112 ALA A CA 1
ATOM 882 C C . ALA A 1 112 ? 6.776 -41.267 19.913 1.00 42.00 112 ALA A C 1
ATOM 884 O O . ALA A 1 112 ? 5.596 -41.525 20.140 1.00 42.00 112 ALA A O 1
ATOM 885 N N . THR A 1 113 ? 7.756 -42.067 20.326 1.00 36.09 113 THR A N 1
ATOM 886 C CA . THR A 1 113 ? 7.556 -43.002 21.424 1.00 36.09 113 THR A CA 1
ATOM 887 C C . THR A 1 113 ? 7.160 -42.199 22.651 1.00 36.09 113 THR A C 1
ATOM 889 O O . THR A 1 113 ? 7.866 -41.272 23.049 1.00 36.09 113 THR A O 1
ATOM 892 N N . ALA A 1 114 ? 6.002 -42.575 23.185 1.00 50.81 114 ALA A N 1
ATOM 893 C CA . ALA A 1 114 ? 5.414 -42.131 24.430 1.00 50.81 114 ALA A CA 1
ATOM 894 C C . ALA A 1 114 ? 6.453 -41.976 25.548 1.00 50.81 114 ALA A C 1
ATOM 896 O O . ALA A 1 114 ? 7.082 -42.954 25.936 1.00 50.81 114 ALA A O 1
ATOM 897 N N . ASP A 1 115 ? 6.612 -40.749 26.040 1.00 46.38 115 ASP A N 1
ATOM 898 C CA . ASP A 1 115 ? 6.615 -40.442 27.473 1.00 46.38 115 ASP A CA 1
ATOM 899 C C . ASP A 1 115 ? 6.750 -38.927 27.665 1.00 46.38 115 ASP A C 1
ATOM 901 O O . ASP A 1 115 ? 7.788 -38.328 27.383 1.00 46.38 115 ASP A O 1
ATOM 905 N N . GLY A 1 116 ? 5.672 -38.294 28.133 1.00 36.72 116 GLY A N 1
ATOM 906 C CA . GLY A 1 116 ? 5.655 -36.857 28.400 1.00 36.72 116 GLY A CA 1
ATOM 907 C C . GLY A 1 116 ? 4.257 -36.260 28.484 1.00 36.72 116 GLY A C 1
ATOM 908 O O . GLY A 1 116 ? 3.916 -35.372 27.715 1.00 36.72 116 GLY A O 1
ATOM 909 N N . ILE A 1 117 ? 3.456 -36.785 29.406 1.00 39.34 117 ILE A N 1
ATOM 910 C CA . ILE A 1 117 ? 2.145 -36.283 29.831 1.00 39.34 117 ILE A CA 1
ATOM 911 C C . ILE A 1 117 ? 2.173 -34.758 30.050 1.00 39.34 117 ILE A C 1
ATOM 913 O O . ILE A 1 117 ? 3.011 -34.272 30.806 1.00 39.34 117 ILE A O 1
ATOM 917 N N . LEU A 1 118 ? 1.229 -34.039 29.434 1.00 37.44 118 LEU A N 1
ATOM 918 C CA . LEU A 1 118 ? 0.177 -33.261 30.109 1.00 37.44 118 LEU A CA 1
ATOM 919 C C . LEU A 1 118 ? -0.835 -32.790 29.050 1.00 37.44 118 LEU A C 1
ATOM 921 O O . LEU A 1 118 ? -0.682 -31.733 28.441 1.00 37.44 118 LEU A O 1
ATOM 925 N N . GLU A 1 119 ? -1.878 -33.593 28.849 1.00 41.97 119 GLU A N 1
ATOM 926 C CA . GLU A 1 119 ? -3.155 -33.098 28.337 1.00 41.97 119 GLU A CA 1
ATOM 927 C C . GLU A 1 119 ? -3.791 -32.213 29.417 1.00 41.97 119 GLU A C 1
ATOM 929 O O . GLU A 1 119 ? -3.823 -32.577 30.598 1.00 41.97 119 GLU A O 1
ATOM 934 N N . ARG A 1 120 ? -4.295 -31.046 29.015 1.00 34.06 120 ARG A N 1
ATOM 935 C CA . ARG A 1 120 ? -5.322 -30.330 29.767 1.00 34.06 120 ARG A CA 1
ATOM 936 C C . ARG A 1 120 ? -6.498 -30.120 28.824 1.00 34.06 120 ARG A C 1
ATOM 938 O O . ARG A 1 120 ? -6.503 -29.173 28.042 1.00 34.06 120 ARG A O 1
ATOM 945 N N . ASP A 1 121 ? -7.436 -31.055 28.893 1.00 41.97 121 ASP A N 1
ATOM 946 C CA . ASP A 1 121 ? -8.797 -30.880 28.406 1.00 41.97 121 ASP A CA 1
ATOM 947 C C . ASP A 1 121 ? -9.455 -29.754 29.207 1.00 41.97 121 ASP A C 1
ATOM 949 O O . ASP A 1 121 ? -9.558 -29.847 30.428 1.00 41.97 121 ASP A O 1
ATOM 953 N N . ASP A 1 122 ? -9.905 -28.708 28.521 1.00 50.00 122 ASP A N 1
ATOM 954 C CA . ASP A 1 122 ? -10.931 -27.788 29.009 1.00 50.00 122 ASP A CA 1
ATOM 955 C C . ASP A 1 122 ? -11.844 -27.467 27.813 1.00 50.00 122 ASP A C 1
ATOM 957 O O . ASP A 1 122 ? -11.665 -26.476 27.101 1.00 50.00 122 ASP A O 1
ATOM 961 N N . ASP A 1 123 ? -12.808 -28.355 27.565 1.00 40.09 123 ASP A N 1
ATOM 962 C CA . ASP A 1 123 ? -13.947 -28.081 26.696 1.00 40.09 123 ASP A CA 1
ATOM 963 C C . ASP A 1 123 ? -14.859 -27.012 27.319 1.00 40.09 123 ASP A C 1
ATOM 965 O O . ASP A 1 123 ? -15.168 -27.032 28.511 1.00 40.09 123 ASP A O 1
ATOM 969 N N . ALA A 1 124 ? -15.381 -26.159 26.435 1.00 40.56 124 ALA A N 1
ATOM 970 C CA . ALA A 1 124 ? -16.570 -25.327 26.598 1.00 40.56 124 ALA A CA 1
ATOM 971 C C . ALA A 1 124 ? -16.496 -24.174 27.615 1.00 40.56 124 ALA A C 1
ATOM 973 O O . ALA A 1 124 ? -16.927 -24.335 28.746 1.00 40.56 124 ALA A O 1
ATOM 974 N N . GLN A 1 125 ? -16.103 -22.977 27.149 1.00 41.50 125 GLN A N 1
ATOM 975 C CA . GLN A 1 125 ? -16.827 -21.695 27.319 1.00 41.50 125 GLN A CA 1
ATOM 976 C C . GLN A 1 125 ? -16.112 -20.570 26.538 1.00 41.50 125 GLN A C 1
ATOM 978 O O . GLN A 1 125 ? -15.176 -19.984 27.070 1.00 41.50 125 GLN A O 1
ATOM 983 N N . HIS A 1 126 ? -16.563 -20.203 25.328 1.00 34.97 126 HIS A N 1
ATOM 984 C CA . HIS A 1 126 ? -16.551 -18.788 24.908 1.00 34.97 126 HIS A CA 1
ATOM 985 C C . HIS A 1 126 ? -17.367 -18.535 23.636 1.00 34.97 126 HIS A C 1
ATOM 987 O O . HIS A 1 126 ? -16.873 -18.519 22.511 1.00 34.97 126 HIS A O 1
ATOM 993 N N . GLU A 1 127 ? -18.649 -18.267 23.841 1.00 40.72 127 GLU A N 1
ATOM 994 C CA . GLU A 1 127 ? -19.471 -17.500 22.914 1.00 40.72 127 GLU A CA 1
ATOM 995 C C . GLU A 1 127 ? -19.116 -16.008 23.096 1.00 40.72 127 GLU A C 1
ATOM 997 O O . GLU A 1 127 ? -19.875 -15.261 23.699 1.00 40.72 127 GLU A O 1
ATOM 1002 N N . GLN A 1 128 ? -17.909 -15.586 22.687 1.00 36.50 128 GLN A N 1
ATOM 1003 C CA . GLN A 1 128 ? -17.496 -14.167 22.646 1.00 36.50 128 GLN A CA 1
ATOM 1004 C C . GLN A 1 128 ? -16.142 -13.977 21.930 1.00 36.50 128 GLN A C 1
ATOM 1006 O O . GLN A 1 128 ? -15.160 -13.546 22.515 1.00 36.50 128 GLN A O 1
ATOM 1011 N N . ILE A 1 129 ? -16.055 -14.308 20.639 1.00 33.03 129 ILE A N 1
ATOM 1012 C CA . ILE A 1 129 ? -14.865 -13.989 19.824 1.00 33.03 129 ILE A CA 1
ATOM 1013 C C . ILE A 1 129 ? -15.315 -13.222 18.583 1.00 33.03 129 ILE A C 1
ATOM 1015 O O . ILE A 1 129 ? -15.320 -13.735 17.469 1.00 33.03 129 ILE A O 1
ATOM 1019 N N . VAL A 1 130 ? -15.756 -11.982 18.794 1.00 33.78 130 VAL A N 1
ATOM 1020 C CA . VAL A 1 130 ? -15.812 -10.969 17.723 1.00 33.78 130 VAL A CA 1
ATOM 1021 C C . VAL A 1 130 ? -15.130 -9.656 18.146 1.00 33.78 130 VAL A C 1
ATOM 1023 O O . VAL A 1 130 ? -14.772 -8.869 17.280 1.00 33.78 130 VAL A O 1
ATOM 1026 N N . ASP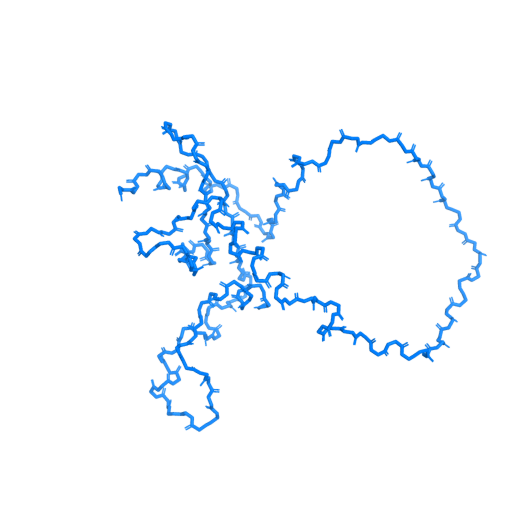 A 1 131 ? -14.798 -9.461 19.429 1.00 30.88 131 ASP A N 1
ATOM 1027 C CA . ASP A 1 131 ? -14.147 -8.224 19.902 1.00 30.88 131 ASP A CA 1
ATOM 1028 C C . ASP A 1 131 ? -12.631 -8.342 20.181 1.00 30.88 131 ASP A C 1
ATOM 1030 O O . ASP A 1 131 ? -11.985 -7.332 20.447 1.00 30.88 131 ASP A O 1
ATOM 1034 N N . GLU A 1 132 ? -12.014 -9.526 20.054 1.00 31.20 132 GLU A N 1
ATOM 1035 C CA . GLU A 1 132 ? -10.593 -9.739 20.415 1.00 31.20 132 GLU A CA 1
ATOM 1036 C C . GLU A 1 132 ? -9.661 -10.059 19.226 1.00 31.20 132 GLU A C 1
ATOM 1038 O O . GLU A 1 132 ? -8.526 -10.487 19.407 1.00 31.20 132 GLU A O 1
ATOM 1043 N N . VAL A 1 133 ? -10.099 -9.821 17.983 1.00 33.00 133 VAL A N 1
ATOM 1044 C CA . VAL A 1 133 ? -9.207 -9.884 16.797 1.00 33.00 133 VAL A CA 1
ATOM 1045 C C . VAL A 1 133 ? -8.647 -8.499 16.428 1.00 33.00 133 VAL A C 1
ATOM 1047 O O . VAL A 1 133 ? -7.709 -8.382 15.642 1.00 33.00 133 VAL A O 1
ATOM 1050 N N . ILE A 1 134 ? -9.122 -7.425 17.068 1.00 37.56 134 ILE A N 1
ATOM 1051 C CA . ILE A 1 134 ? -8.578 -6.065 16.903 1.00 37.56 134 ILE A CA 1
ATOM 1052 C C . ILE A 1 134 ? -7.523 -5.806 17.990 1.00 37.56 134 ILE A C 1
ATOM 1054 O O . ILE A 1 134 ? -7.609 -4.874 18.784 1.00 37.56 134 ILE A O 1
ATOM 1058 N N . GLY A 1 135 ? -6.533 -6.692 18.068 1.00 32.34 135 GLY A N 1
ATOM 1059 C CA . GLY A 1 135 ? -5.491 -6.668 19.088 1.00 32.34 135 GLY A CA 1
ATOM 1060 C C . GLY A 1 135 ? -4.107 -6.807 18.473 1.00 32.34 135 GLY A C 1
ATOM 1061 O O . GLY A 1 135 ? -3.583 -7.905 18.370 1.00 32.34 135 GLY A O 1
ATOM 1062 N N . ASN A 1 136 ? -3.507 -5.675 18.104 1.00 34.00 136 ASN A N 1
ATOM 1063 C CA . ASN A 1 136 ? -2.059 -5.476 17.983 1.00 34.00 136 ASN A CA 1
ATOM 1064 C C . ASN A 1 136 ? -1.265 -6.499 17.149 1.00 34.00 136 ASN A C 1
ATOM 1066 O O . ASN A 1 136 ? -0.547 -7.338 17.691 1.00 34.00 136 ASN A O 1
ATOM 1070 N N . ILE A 1 137 ? -1.186 -6.278 15.834 1.00 37.56 137 ILE A N 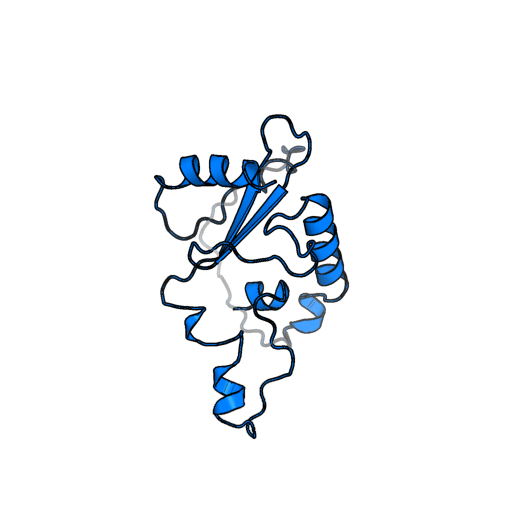1
ATOM 1071 C CA . ILE A 1 137 ? 0.071 -6.570 15.129 1.00 37.56 137 ILE A CA 1
ATOM 1072 C C . ILE A 1 137 ? 0.988 -5.362 15.353 1.00 37.56 137 ILE A C 1
ATOM 1074 O O . ILE A 1 137 ? 1.055 -4.443 14.543 1.00 37.56 137 ILE A O 1
ATOM 1078 N N . VAL A 1 138 ? 1.657 -5.342 16.507 1.00 35.06 138 VAL A N 1
ATOM 1079 C CA . VAL A 1 138 ? 2.768 -4.427 16.799 1.00 35.06 138 VAL A CA 1
ATOM 1080 C C . VAL A 1 138 ? 4.032 -5.273 16.834 1.00 35.06 138 VAL A C 1
ATOM 1082 O O . VAL A 1 138 ? 4.330 -5.923 17.834 1.00 35.06 138 VAL A O 1
ATOM 1085 N N . VAL A 1 139 ? 4.781 -5.286 15.732 1.00 42.91 139 VAL A N 1
ATOM 1086 C CA . VAL A 1 139 ? 6.148 -5.818 15.725 1.00 42.91 139 VAL A CA 1
ATOM 1087 C C . VAL A 1 139 ? 7.094 -4.632 15.887 1.00 42.91 139 VAL A C 1
ATOM 1089 O O . VAL A 1 139 ? 7.389 -3.935 14.924 1.00 42.91 139 VAL A O 1
ATOM 1092 N N . GLY A 1 140 ? 7.553 -4.403 17.118 1.00 31.02 140 GLY A N 1
ATOM 1093 C CA . GLY A 1 140 ? 8.557 -3.384 17.450 1.00 31.02 140 GLY A CA 1
ATOM 1094 C C . GLY A 1 140 ? 7.968 -2.183 18.187 1.00 31.02 140 GLY A C 1
ATOM 1095 O O . GLY A 1 140 ? 7.165 -1.431 17.648 1.00 31.02 140 GLY A O 1
ATOM 1096 N N . GLY A 1 141 ? 8.342 -2.024 19.457 1.00 37.28 141 GLY A N 1
ATOM 1097 C CA . GLY A 1 141 ? 7.773 -1.011 20.340 1.00 37.28 141 GLY A CA 1
ATOM 1098 C C . GLY A 1 141 ? 8.390 0.375 20.178 1.00 37.28 141 GLY A C 1
ATOM 1099 O O . GLY A 1 141 ? 9.604 0.486 20.126 1.00 37.28 141 GLY A O 1
ATOM 1100 N N . PHE A 1 142 ? 7.544 1.410 20.210 1.00 34.62 142 PHE A N 1
ATOM 1101 C CA . PHE A 1 142 ? 7.816 2.757 20.734 1.00 34.62 142 PHE A CA 1
ATOM 1102 C C . PHE A 1 142 ? 6.458 3.444 21.010 1.00 34.62 142 PHE A C 1
ATOM 1104 O O . PHE A 1 142 ? 5.685 3.712 20.099 1.00 34.62 142 PHE A O 1
ATOM 1111 N N . THR A 1 143 ? 6.125 3.701 22.279 1.00 43.03 143 THR A N 1
ATOM 1112 C CA . THR A 1 143 ? 4.759 4.035 22.750 1.00 43.03 143 THR A CA 1
ATOM 1113 C C . THR A 1 143 ? 4.417 5.531 22.846 1.00 43.03 143 THR A C 1
ATOM 1115 O O . THR A 1 143 ? 3.374 5.881 23.389 1.00 43.03 143 THR A O 1
ATOM 1118 N N . LEU A 1 144 ? 5.232 6.447 22.313 1.00 38.25 144 LEU A N 1
ATOM 1119 C CA . LEU A 1 144 ? 5.029 7.899 22.506 1.00 38.25 144 LEU A CA 1
ATOM 1120 C C . LEU A 1 144 ? 4.400 8.655 21.315 1.00 38.25 144 LEU A C 1
ATOM 1122 O O . LEU A 1 144 ? 4.082 9.832 21.457 1.00 38.25 144 LEU A O 1
ATOM 1126 N N . GLY A 1 145 ? 4.165 8.007 20.167 1.00 39.03 145 GLY A N 1
ATOM 1127 C CA . GLY A 1 145 ? 3.653 8.669 18.950 1.00 39.03 145 GLY A CA 1
ATOM 1128 C C . GLY A 1 145 ? 2.124 8.716 18.777 1.00 39.03 145 GLY A C 1
ATOM 1129 O O . GLY A 1 145 ? 1.622 9.485 17.960 1.00 39.03 145 GLY A O 1
ATOM 1130 N N . LEU A 1 146 ? 1.363 7.924 19.540 1.00 45.16 146 LEU A N 1
ATOM 1131 C CA . LEU A 1 146 ? -0.057 7.650 19.249 1.00 45.16 146 LEU A CA 1
ATOM 1132 C C . LEU A 1 146 ? -0.997 8.857 19.435 1.00 45.16 146 LEU A C 1
ATOM 1134 O O . LEU A 1 146 ? -1.986 8.983 18.716 1.00 45.16 146 LEU A O 1
ATOM 1138 N N . ALA A 1 147 ? -0.689 9.777 20.356 1.00 38.31 147 ALA A N 1
ATOM 1139 C CA . ALA A 1 147 ? -1.583 10.899 20.663 1.00 38.31 147 ALA A CA 1
ATOM 1140 C C . ALA A 1 147 ? -1.589 12.000 19.583 1.00 38.31 147 ALA A C 1
ATOM 1142 O O . ALA A 1 147 ? -2.621 12.625 19.350 1.00 38.31 147 ALA A O 1
ATOM 1143 N N . PHE A 1 148 ? -0.463 12.229 18.896 1.00 43.22 148 PHE A N 1
ATOM 1144 C CA . PHE A 1 148 ? -0.384 13.229 17.821 1.00 43.22 148 PHE A CA 1
ATOM 1145 C C . PHE A 1 148 ? -0.997 12.724 16.509 1.00 43.22 148 PHE A C 1
ATOM 1147 O O . PHE A 1 148 ? -1.643 13.498 15.801 1.00 43.22 148 PHE A O 1
ATOM 1154 N N . ALA A 1 149 ? -0.859 11.427 16.216 1.00 48.88 149 ALA A N 1
ATOM 1155 C CA . ALA A 1 149 ? -1.450 10.814 15.029 1.00 48.88 149 ALA A CA 1
ATOM 1156 C C . ALA A 1 149 ? -2.987 10.923 15.039 1.00 48.88 149 ALA A C 1
ATOM 1158 O O . ALA A 1 149 ? -3.577 11.353 14.050 1.00 48.88 149 ALA A O 1
ATOM 1159 N N . MET A 1 150 ? -3.635 10.657 16.185 1.00 45.19 150 MET A N 1
ATOM 1160 C CA . MET A 1 150 ? -5.101 10.726 16.317 1.00 45.19 150 MET A CA 1
ATOM 1161 C C . MET A 1 150 ? -5.696 12.112 16.043 1.00 45.19 150 MET A C 1
ATOM 1163 O O . MET A 1 150 ? -6.811 12.194 15.532 1.00 45.19 150 MET A O 1
ATOM 1167 N N . TRP A 1 151 ? -4.991 13.204 16.360 1.00 45.53 151 TRP A N 1
ATOM 1168 C CA . TRP A 1 151 ? -5.517 14.551 16.108 1.00 45.53 151 TRP A CA 1
ATOM 1169 C C . TRP A 1 151 ? -5.343 14.977 14.645 1.00 45.53 151 TRP A C 1
ATOM 1171 O O . TRP A 1 151 ? -6.241 15.596 14.078 1.00 45.53 151 TRP A O 1
ATOM 1181 N N . SER A 1 152 ? -4.237 14.580 14.004 1.00 51.94 152 SER A N 1
ATOM 1182 C CA . SER A 1 152 ? -4.002 14.851 12.578 1.00 51.94 152 SER A CA 1
ATOM 1183 C C . SER A 1 152 ? -4.955 14.070 11.664 1.00 51.94 152 SER A C 1
ATOM 1185 O O . SER A 1 152 ? -5.395 14.606 10.651 1.00 51.94 152 SER A O 1
ATOM 1187 N N . LEU A 1 153 ? -5.314 12.840 12.047 1.00 53.78 153 LEU A N 1
ATOM 1188 C CA . LEU A 1 153 ? -6.253 11.966 11.332 1.00 53.78 153 LEU A CA 1
ATOM 1189 C C . LEU A 1 153 ? -7.643 12.600 11.129 1.00 53.78 153 LEU A C 1
ATOM 1191 O O . LEU A 1 153 ? -8.278 12.374 10.106 1.00 53.78 153 LEU A O 1
ATOM 1195 N N . CYS A 1 154 ? -8.114 13.409 12.080 1.00 55.81 154 CYS A N 1
ATOM 1196 C CA . CYS A 1 154 ? -9.467 13.982 12.060 1.00 55.81 154 CYS A CA 1
ATOM 1197 C C . CYS A 1 154 ? -9.511 15.477 11.694 1.00 55.81 154 CYS A C 1
ATOM 1199 O O . CYS A 1 154 ? -10.579 16.083 11.750 1.00 55.81 154 CYS A O 1
ATOM 1201 N N . ALA A 1 155 ? -8.368 16.080 11.347 1.00 51.25 155 ALA A N 1
ATOM 1202 C CA . ALA A 1 155 ? -8.257 17.498 10.990 1.00 51.25 155 ALA A CA 1
ATOM 1203 C C . ALA A 1 155 ? -8.138 17.752 9.473 1.00 51.25 155 ALA A C 1
ATOM 1205 O O . ALA A 1 155 ? -8.088 18.911 9.057 1.00 51.25 155 ALA A O 1
ATOM 1206 N N . ALA A 1 156 ? -8.078 16.701 8.648 1.00 43.56 156 ALA A N 1
ATOM 1207 C CA . ALA A 1 156 ? -8.060 16.827 7.193 1.00 43.56 156 ALA A CA 1
ATOM 1208 C C . ALA A 1 156 ? -9.501 17.006 6.654 1.00 43.56 156 ALA A C 1
ATOM 1210 O O . ALA A 1 156 ? -10.332 16.132 6.913 1.00 43.56 156 ALA A O 1
ATOM 1211 N N . PRO A 1 157 ? -9.816 18.128 5.974 1.00 39.69 157 PRO A N 1
ATOM 1212 C CA . PRO A 1 157 ? -11.133 18.390 5.387 1.00 39.69 157 PRO A CA 1
ATOM 1213 C C . PRO A 1 157 ? -11.432 17.542 4.144 1.00 39.69 157 PRO A C 1
ATOM 1215 O O . PRO A 1 157 ? -10.474 17.155 3.435 1.00 39.69 157 PRO A O 1
#